Protein AF-A0A7Y2ZHZ2-F1 (afdb_monomer_lite)

Foldseek 3Di:
DQVVLVVLVVCVVLQLLLADPPDPPSSVLSNVLSVLLVVLVVLCVDLVSQLVSLVSQLVSLVVCVVSLVSCLPDCVSPVPDPSVRSVVVNVVSVVSNVVSVVSNDPCPDDD

Radius of gyration: 15.24 Å; chains: 1; bounding box: 31×40×42 Å

Secondary structure (DSSP, 8-state):
-HHHHHHHHH-HHHHHHTS-TTSS-HHHHHHHHHHHHHHHHHHHHSTTTHHHHHHHHHHHHHHHHHHHHHHHH-GGG-TTS-HHHHHTHHHHHHHHHHHHHHHHS------

Structure (mmCIF, N/CA/C/O backbone):
data_AF-A0A7Y2ZHZ2-F1
#
_entry.id   AF-A0A7Y2ZHZ2-F1
#
loop_
_atom_site.group_PDB
_atom_site.id
_atom_site.type_symbol
_atom_site.label_atom_id
_atom_site.label_alt_id
_atom_site.label_comp_id
_atom_site.label_asym_id
_atom_site.label_entity_id
_atom_site.label_seq_id
_atom_site.pdbx_PDB_ins_code
_atom_site.Cartn_x
_atom_site.Cartn_y
_atom_site.Cartn_z
_atom_site.occupancy
_atom_site.B_iso_or_equiv
_atom_site.auth_seq_id
_atom_site.auth_comp_id
_atom_site.auth_asym_id
_atom_site.auth_atom_id
_atom_site.pdbx_PDB_model_num
ATOM 1 N N . MET A 1 1 ? -7.567 1.722 -1.405 1.00 57.91 1 MET A N 1
ATOM 2 C CA . MET A 1 1 ? -7.753 0.453 -0.680 1.00 57.91 1 MET A CA 1
ATOM 3 C C . MET A 1 1 ? -8.633 -0.455 -1.524 1.00 57.91 1 MET A C 1
ATOM 5 O O . MET A 1 1 ? -8.072 -1.114 -2.371 1.00 57.91 1 MET A O 1
ATOM 9 N N . VAL A 1 2 ? -9.971 -0.386 -1.487 1.00 53.75 2 VAL A N 1
ATOM 10 C CA . VAL A 1 2 ? -10.820 -1.333 -2.257 1.00 53.75 2 VAL A CA 1
ATOM 11 C C . VAL A 1 2 ? -10.535 -1.353 -3.770 1.00 53.75 2 VAL A C 1
ATOM 13 O O . VAL A 1 2 ? -10.323 -2.421 -4.325 1.00 53.75 2 VAL A O 1
ATOM 16 N N . ALA A 1 3 ? -10.448 -0.198 -4.438 1.00 50.03 3 ALA A N 1
ATOM 17 C CA . ALA A 1 3 ? -10.169 -0.152 -5.881 1.00 50.03 3 ALA A CA 1
ATOM 18 C C . ALA A 1 3 ? -8.758 -0.656 -6.265 1.00 50.03 3 ALA A C 1
ATOM 20 O O . ALA A 1 3 ? -8.579 -1.216 -7.341 1.00 50.03 3 ALA A O 1
ATOM 21 N N . ALA A 1 4 ? -7.769 -0.486 -5.380 1.00 55.75 4 ALA A N 1
ATOM 22 C CA . ALA A 1 4 ? -6.404 -0.975 -5.593 1.00 55.75 4 ALA A CA 1
ATOM 23 C C . ALA A 1 4 ? -6.293 -2.487 -5.309 1.00 55.75 4 ALA A C 1
ATOM 25 O O . ALA A 1 4 ? -5.621 -3.202 -6.054 1.00 55.75 4 ALA A O 1
ATOM 26 N N . GLY A 1 5 ? -7.046 -2.988 -4.325 1.00 54.72 5 GLY A N 1
ATOM 27 C CA . GLY A 1 5 ? -7.181 -4.413 -4.045 1.00 54.72 5 GLY A CA 1
ATOM 28 C C . GLY A 1 5 ? -7.882 -5.146 -5.184 1.00 54.72 5 GLY A C 1
ATOM 29 O O . GLY A 1 5 ? -7.399 -6.176 -5.628 1.00 54.72 5 GLY A O 1
ATOM 30 N N . VAL A 1 6 ? -8.956 -4.578 -5.743 1.00 52.09 6 VAL A N 1
ATOM 31 C CA . VAL A 1 6 ? -9.635 -5.142 -6.925 1.00 52.09 6 VAL A CA 1
ATOM 32 C C . VAL A 1 6 ? -8.701 -5.179 -8.140 1.00 52.09 6 VAL A C 1
ATOM 34 O O . VAL A 1 6 ? -8.702 -6.165 -8.870 1.00 52.09 6 VAL A O 1
ATOM 37 N N . ALA A 1 7 ? -7.844 -4.171 -8.329 1.00 57.06 7 ALA A N 1
ATOM 38 C CA . ALA A 1 7 ? -6.872 -4.170 -9.423 1.00 57.06 7 ALA A CA 1
ATOM 39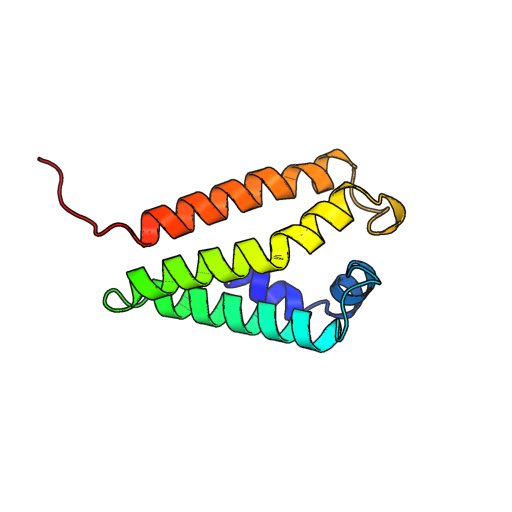 C C . ALA A 1 7 ? -5.872 -5.346 -9.355 1.00 57.06 7 ALA A C 1
ATOM 41 O O . ALA A 1 7 ? -5.496 -5.862 -10.406 1.00 57.06 7 ALA A O 1
ATOM 42 N N . HIS A 1 8 ? -5.509 -5.828 -8.155 1.00 58.31 8 HIS A N 1
ATOM 43 C CA . HIS A 1 8 ? -4.649 -7.013 -7.988 1.00 58.31 8 HIS A CA 1
ATOM 44 C C . HIS A 1 8 ? -5.305 -8.301 -8.507 1.00 58.31 8 HIS A C 1
ATOM 46 O O . HIS A 1 8 ? -4.613 -9.177 -9.016 1.00 58.31 8 HIS A O 1
ATOM 52 N N . PHE A 1 9 ? -6.635 -8.403 -8.424 1.00 55.88 9 PHE A N 1
ATOM 53 C CA . PHE A 1 9 ? -7.387 -9.555 -8.933 1.00 55.88 9 PHE A CA 1
ATOM 54 C C . PHE A 1 9 ? -7.686 -9.468 -10.432 1.00 55.88 9 PHE A C 1
ATOM 56 O O . PHE A 1 9 ? -7.889 -10.493 -11.073 1.00 55.88 9 PHE A O 1
ATOM 63 N N . VAL A 1 10 ? -7.723 -8.258 -10.996 1.00 54.75 10 VAL A N 1
ATOM 64 C CA . VAL A 1 10 ? -8.033 -8.044 -12.418 1.00 54.75 10 VAL A CA 1
ATOM 65 C C . VAL A 1 10 ? -6.817 -8.285 -13.313 1.00 54.75 10 VAL A C 1
ATOM 67 O O . VAL A 1 10 ? -6.991 -8.669 -14.466 1.00 54.75 10 VAL A O 1
ATOM 70 N N . ASN A 1 11 ? -5.593 -8.077 -12.816 1.00 58.53 11 ASN A N 1
ATOM 71 C CA . ASN A 1 11 ? -4.390 -8.262 -13.632 1.00 58.53 11 ASN A CA 1
ATOM 72 C C . ASN A 1 11 ? -3.216 -8.909 -12.863 1.00 58.53 11 ASN A C 1
ATOM 74 O O . ASN A 1 11 ? -2.166 -8.287 -12.708 1.00 58.53 11 ASN A O 1
ATOM 78 N N . PRO A 1 12 ? -3.370 -10.143 -12.353 1.00 62.19 12 PRO A N 1
ATOM 79 C CA . PRO A 1 12 ? -2.341 -10.811 -11.553 1.00 62.19 12 PRO A CA 1
ATOM 80 C C . PRO A 1 12 ? -1.019 -11.012 -12.312 1.00 62.19 12 PRO A C 1
ATOM 82 O O . PRO A 1 12 ? 0.043 -10.816 -11.726 1.00 62.19 12 PRO A O 1
ATOM 85 N N . ASP A 1 13 ? -1.064 -11.294 -13.621 1.00 61.38 13 ASP A N 1
ATOM 86 C CA . ASP A 1 13 ? 0.127 -11.432 -14.479 1.00 61.38 13 ASP A CA 1
ATOM 87 C C . ASP A 1 13 ? 0.963 -10.152 -14.537 1.00 61.38 13 ASP A C 1
ATOM 89 O O . ASP A 1 13 ? 2.196 -10.189 -14.560 1.00 61.38 13 ASP A O 1
ATOM 93 N N . PHE A 1 14 ? 0.292 -8.999 -14.530 1.00 64.75 14 PHE A N 1
ATOM 94 C CA . PHE A 1 14 ? 0.955 -7.711 -14.454 1.00 64.75 14 PHE A CA 1
ATOM 95 C C . PHE A 1 14 ? 1.696 -7.554 -13.113 1.00 64.75 14 PHE A C 1
ATOM 97 O O . PHE A 1 14 ? 2.868 -7.177 -13.094 1.00 64.75 14 PHE A O 1
ATOM 104 N N . TYR A 1 15 ? 1.049 -7.909 -11.997 1.00 62.12 15 TYR A N 1
ATOM 105 C CA . TYR A 1 15 ? 1.652 -7.822 -10.664 1.00 62.12 15 TYR A CA 1
ATOM 106 C C . TYR A 1 15 ? 2.786 -8.839 -10.438 1.00 62.12 15 TYR A C 1
ATOM 108 O O . TYR A 1 15 ? 3.744 -8.547 -9.721 1.00 62.12 15 TYR A O 1
ATOM 116 N N . LEU A 1 16 ? 2.720 -10.008 -11.079 1.00 65.56 16 LEU A N 1
ATOM 117 C CA . LEU A 1 16 ? 3.780 -11.019 -11.051 1.00 65.56 16 LEU A CA 1
ATOM 118 C C . LEU A 1 16 ? 5.061 -10.542 -11.737 1.00 65.56 16 LEU A C 1
ATOM 120 O O . LEU A 1 16 ? 6.154 -10.790 -11.237 1.00 65.56 16 LEU A O 1
ATOM 124 N N . ARG A 1 17 ? 4.939 -9.820 -12.856 1.00 64.25 17 ARG A N 1
ATOM 125 C CA . ARG A 1 17 ? 6.097 -9.304 -13.607 1.00 64.25 17 ARG A CA 1
ATOM 126 C C . ARG A 1 17 ? 6.841 -8.182 -12.891 1.00 64.25 17 ARG A C 1
ATOM 128 O O . ARG A 1 17 ? 8.022 -7.983 -13.149 1.00 64.25 17 ARG A O 1
ATOM 135 N N . ILE A 1 18 ? 6.160 -7.453 -12.010 1.00 65.06 18 ILE A N 1
ATOM 136 C CA . ILE A 1 18 ? 6.745 -6.329 -11.266 1.00 65.06 18 ILE A CA 1
ATOM 137 C C . ILE A 1 18 ? 7.319 -6.699 -9.904 1.00 65.06 18 ILE A C 1
ATOM 139 O O . ILE A 1 18 ? 7.923 -5.868 -9.221 1.00 65.06 18 ILE A O 1
ATOM 143 N N . MET A 1 19 ? 7.090 -7.937 -9.489 1.00 64.44 19 MET A N 1
ATOM 144 C CA . MET A 1 19 ? 7.460 -8.426 -8.181 1.00 64.44 19 MET A CA 1
ATOM 145 C C . MET A 1 19 ? 8.984 -8.641 -8.099 1.00 64.44 19 MET A C 1
ATOM 147 O O . MET A 1 19 ? 9.578 -9.194 -9.027 1.00 64.44 19 MET A O 1
ATOM 151 N N . PRO A 1 20 ? 9.654 -8.217 -7.010 1.00 63.38 20 PRO A N 1
ATOM 152 C CA . PRO A 1 20 ? 11.100 -8.340 -6.924 1.00 63.38 20 PRO A CA 1
ATOM 153 C C . PRO A 1 20 ? 11.552 -9.807 -6.909 1.00 63.38 20 PRO A C 1
ATOM 155 O O . PRO A 1 20 ? 10.964 -10.618 -6.187 1.00 63.38 20 PRO A O 1
ATOM 158 N N . PRO A 1 21 ? 12.635 -10.163 -7.619 1.00 67.69 21 PRO A N 1
ATOM 159 C CA . PRO A 1 21 ? 13.087 -11.552 -7.734 1.00 67.69 21 PRO A CA 1
ATOM 160 C C . PRO A 1 21 ? 13.568 -12.152 -6.404 1.00 67.69 21 PRO A C 1
ATOM 162 O O . PRO A 1 21 ? 13.614 -13.368 -6.259 1.00 67.69 21 PRO A O 1
ATOM 165 N N . TRP A 1 22 ? 13.898 -11.319 -5.412 1.00 67.94 22 TRP A N 1
ATOM 166 C CA . TRP A 1 22 ? 14.290 -11.757 -4.067 1.00 67.94 22 TRP A CA 1
ATOM 167 C C . TRP A 1 22 ? 13.115 -12.116 -3.149 1.00 67.94 22 TRP A C 1
ATOM 169 O O . TRP A 1 22 ? 13.343 -12.563 -2.026 1.00 67.94 22 TRP A O 1
ATOM 179 N N . LEU A 1 23 ? 11.871 -11.878 -3.571 1.00 65.44 23 LEU A N 1
ATOM 180 C CA . LEU A 1 23 ? 10.693 -12.162 -2.760 1.00 65.44 23 LEU A CA 1
ATOM 181 C C . LEU A 1 23 ? 10.131 -13.545 -3.130 1.00 65.44 23 LEU A C 1
ATOM 183 O O . LEU A 1 23 ? 9.755 -13.748 -4.277 1.00 65.44 23 LEU A O 1
ATOM 187 N N . PRO A 1 24 ? 10.066 -14.524 -2.216 1.00 62.94 2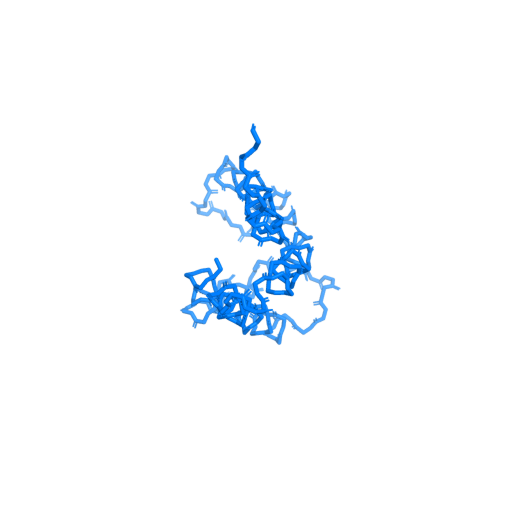4 PRO A N 1
ATOM 188 C CA . PRO A 1 24 ? 9.427 -15.802 -2.514 1.00 62.94 24 PRO A CA 1
ATOM 189 C C . PRO A 1 24 ? 7.896 -15.657 -2.546 1.00 62.94 24 PRO A C 1
ATOM 191 O O . PRO A 1 24 ? 7.331 -14.814 -1.853 1.00 62.94 24 PRO A O 1
ATOM 194 N N . TRP A 1 25 ? 7.223 -16.519 -3.315 1.00 65.56 25 TRP A N 1
ATOM 195 C CA . TRP A 1 25 ? 5.753 -16.625 -3.373 1.00 65.56 25 TRP A CA 1
ATOM 196 C C . TRP A 1 25 ? 5.019 -15.371 -3.873 1.00 65.56 25 TRP A C 1
ATOM 198 O O . TRP A 1 25 ? 4.043 -14.918 -3.272 1.00 65.56 25 TRP A O 1
ATOM 208 N N . HIS A 1 26 ? 5.457 -14.843 -5.018 1.00 69.19 26 HIS A N 1
ATOM 209 C CA . HIS A 1 26 ? 4.883 -13.659 -5.667 1.00 69.19 26 HIS A CA 1
ATOM 210 C C . HIS A 1 26 ? 3.353 -13.703 -5.798 1.00 69.19 26 HIS A C 1
ATOM 212 O O . HIS A 1 26 ? 2.686 -12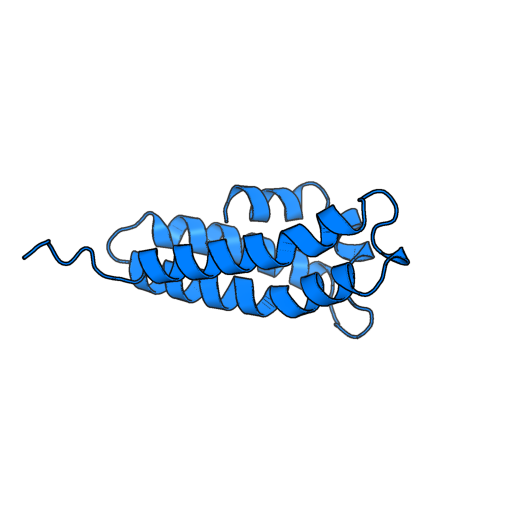.761 -5.380 1.00 69.19 26 HIS A O 1
ATOM 218 N N . GLU A 1 27 ? 2.784 -14.807 -6.293 1.00 66.44 27 GLU A N 1
ATOM 219 C CA . GLU A 1 27 ? 1.327 -14.968 -6.451 1.00 66.44 27 GLU A CA 1
ATOM 220 C C . GLU A 1 27 ? 0.581 -14.880 -5.120 1.00 66.44 27 GLU A C 1
ATOM 222 O O . GLU A 1 27 ? -0.402 -14.148 -4.993 1.00 66.44 27 GLU A O 1
ATOM 227 N N . ALA A 1 28 ? 1.076 -15.592 -4.104 1.00 68.31 28 ALA A N 1
ATOM 228 C CA . ALA A 1 28 ? 0.462 -15.610 -2.784 1.00 68.31 28 ALA A CA 1
ATOM 229 C C . ALA A 1 28 ? 0.508 -14.225 -2.133 1.00 68.31 28 ALA A C 1
ATOM 231 O O . ALA A 1 28 ? -0.449 -13.835 -1.472 1.00 68.31 28 ALA A O 1
ATOM 232 N N . LEU A 1 29 ? 1.583 -13.461 -2.345 1.00 68.88 29 LEU A N 1
ATOM 233 C CA . LEU A 1 29 ? 1.733 -12.111 -1.802 1.00 68.88 29 LEU A CA 1
ATOM 234 C C . LEU A 1 29 ? 0.819 -11.090 -2.487 1.00 68.88 29 LEU A C 1
ATOM 236 O O . LEU A 1 29 ? 0.283 -10.223 -1.802 1.00 68.88 29 LEU A O 1
ATOM 240 N N . ILE A 1 30 ? 0.597 -11.215 -3.797 1.00 69.81 30 ILE A N 1
ATOM 241 C CA . ILE A 1 30 ? -0.346 -10.383 -4.567 1.00 69.81 30 ILE A CA 1
ATOM 242 C C . ILE A 1 30 ? -1.788 -10.666 -4.127 1.00 69.81 30 ILE A C 1
ATOM 244 O O . ILE A 1 30 ? -2.567 -9.745 -3.879 1.00 69.81 30 ILE A O 1
ATOM 248 N N . LEU A 1 31 ? -2.140 -11.946 -3.980 1.00 68.06 31 LEU A N 1
ATOM 249 C CA . LEU A 1 31 ? -3.443 -12.364 -3.462 1.00 68.06 31 LEU A CA 1
ATOM 250 C C . LEU A 1 31 ? -3.645 -11.897 -2.018 1.00 68.06 31 LEU A C 1
ATOM 252 O O . LEU A 1 31 ? -4.687 -11.333 -1.684 1.00 68.06 31 LEU A O 1
ATOM 256 N N . LEU A 1 32 ? -2.634 -12.082 -1.168 1.00 72.62 32 LEU A N 1
ATOM 257 C CA . LEU A 1 32 ? -2.686 -11.688 0.233 1.00 72.62 32 LEU A CA 1
ATOM 258 C C . LEU A 1 32 ? -2.793 -10.167 0.381 1.00 72.62 32 LEU A C 1
ATOM 260 O O . LEU A 1 32 ? -3.606 -9.713 1.184 1.00 72.62 32 LEU A O 1
ATOM 264 N N . SER A 1 33 ? -2.043 -9.374 -0.394 1.00 69.00 33 SER A N 1
ATOM 265 C CA . SER A 1 33 ? -2.148 -7.910 -0.358 1.00 69.00 33 SER A CA 1
ATOM 266 C C . SER A 1 33 ? -3.532 -7.447 -0.814 1.00 69.00 33 SER A C 1
ATOM 268 O O . SER A 1 33 ? -4.142 -6.622 -0.132 1.00 69.00 33 SER A O 1
ATOM 270 N N . GLY A 1 34 ? -4.082 -8.038 -1.881 1.00 69.88 34 GLY A N 1
ATOM 271 C CA . GLY A 1 34 ? -5.431 -7.751 -2.368 1.00 69.88 34 GLY A CA 1
ATOM 272 C C . GLY A 1 34 ? -6.511 -8.032 -1.318 1.00 69.88 34 GLY A C 1
ATOM 273 O O . GLY A 1 34 ? -7.352 -7.171 -1.046 1.00 69.88 34 GLY A O 1
ATOM 274 N N . VAL A 1 35 ? -6.457 -9.200 -0.665 1.00 75.62 35 VAL A N 1
ATOM 275 C CA . VAL A 1 35 ? -7.373 -9.553 0.437 1.00 75.62 35 VAL A CA 1
ATOM 276 C C . VAL A 1 35 ? -7.203 -8.597 1.618 1.00 75.62 35 VAL A C 1
ATOM 278 O O . VAL A 1 35 ? -8.198 -8.108 2.160 1.00 75.62 35 VAL A O 1
ATOM 281 N N . CYS A 1 36 ? -5.962 -8.283 1.998 1.00 75.00 36 CYS A N 1
ATOM 282 C CA . CYS A 1 36 ? -5.686 -7.358 3.092 1.00 75.00 36 CYS A CA 1
ATOM 283 C C . CYS A 1 36 ? -6.200 -5.941 2.793 1.00 75.00 36 CYS A C 1
ATOM 285 O O . CYS A 1 36 ? -6.761 -5.301 3.678 1.00 75.00 36 CYS A O 1
ATOM 287 N N . GLU A 1 37 ? -6.081 -5.440 1.563 1.00 73.69 37 GLU A N 1
ATOM 288 C CA . GLU A 1 37 ? -6.596 -4.114 1.198 1.00 73.69 37 GLU A CA 1
ATOM 289 C C . GLU A 1 37 ? -8.127 -4.040 1.230 1.00 73.69 37 GLU A C 1
ATOM 291 O O . GLU A 1 37 ? -8.692 -3.030 1.673 1.00 73.69 37 GLU A O 1
ATOM 296 N N . VAL A 1 38 ? -8.810 -5.102 0.793 1.00 73.69 38 VAL A N 1
ATOM 297 C CA . VAL A 1 38 ? -10.273 -5.204 0.893 1.00 73.69 38 VAL A CA 1
ATOM 298 C C . VAL A 1 38 ? -10.692 -5.267 2.361 1.00 73.69 38 VAL A C 1
ATOM 300 O O . VAL A 1 38 ? -11.547 -4.486 2.785 1.00 73.69 38 VAL A O 1
ATOM 303 N N . ALA A 1 39 ? -10.041 -6.114 3.162 1.00 75.56 39 ALA A N 1
ATOM 304 C CA . ALA A 1 39 ? -10.298 -6.224 4.595 1.00 75.56 39 ALA A CA 1
ATOM 305 C C . ALA A 1 39 ? -10.040 -4.896 5.328 1.00 75.56 39 ALA A C 1
ATOM 307 O O . ALA A 1 39 ? -10.865 -4.471 6.136 1.00 75.56 39 ALA A O 1
ATOM 308 N N . ALA A 1 40 ? -8.958 -4.183 4.998 1.00 75.88 40 ALA A N 1
ATOM 309 C CA . ALA A 1 40 ? -8.670 -2.853 5.528 1.00 75.88 40 ALA A CA 1
ATOM 310 C C . ALA A 1 40 ? -9.782 -1.852 5.177 1.00 75.88 40 ALA A C 1
AT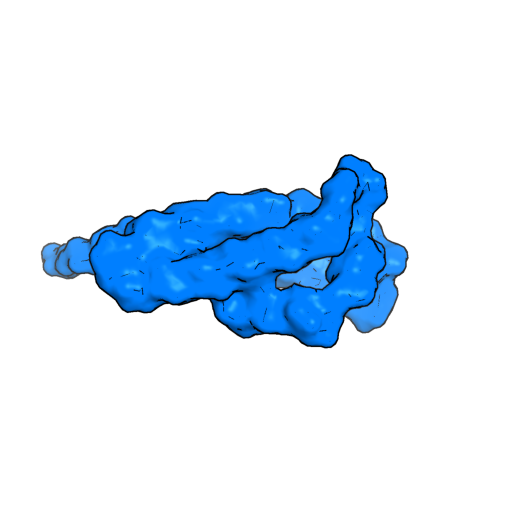OM 312 O O . ALA A 1 40 ? -10.249 -1.114 6.046 1.00 75.88 40 ALA A O 1
ATOM 313 N N . GLY A 1 41 ? -10.257 -1.861 3.925 1.00 72.81 41 GLY A N 1
ATOM 314 C CA . GLY A 1 41 ? -11.381 -1.036 3.481 1.00 72.81 41 GLY A CA 1
ATOM 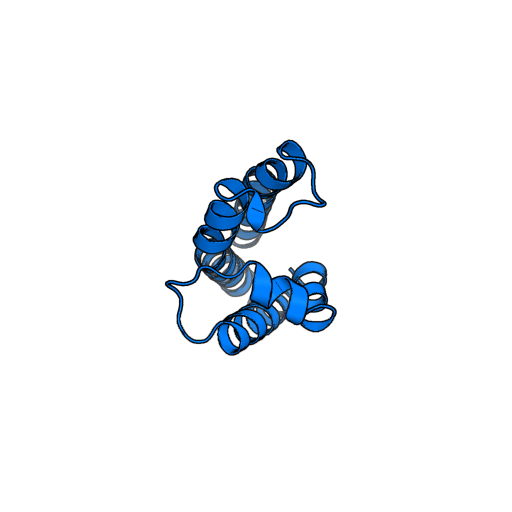315 C C . GLY A 1 41 ? -12.661 -1.303 4.278 1.00 72.81 41 GLY A C 1
ATOM 316 O O . GLY A 1 41 ? -13.285 -0.362 4.769 1.00 72.81 41 GLY A O 1
ATOM 317 N N . VAL A 1 42 ? -13.011 -2.576 4.476 1.00 77.25 42 VAL A N 1
ATOM 318 C CA . VAL A 1 42 ? -14.188 -2.989 5.260 1.00 77.25 42 VAL A CA 1
ATOM 319 C C . VAL A 1 42 ? -14.045 -2.599 6.736 1.00 77.25 42 VAL A C 1
ATOM 321 O O . VAL A 1 42 ? -14.974 -2.046 7.327 1.00 77.25 42 VAL A O 1
ATOM 324 N N . LEU A 1 43 ? -12.868 -2.808 7.334 1.00 76.69 43 LEU A N 1
ATOM 325 C CA . LEU A 1 43 ? -12.601 -2.459 8.733 1.00 76.69 43 LEU A CA 1
ATOM 326 C C . LEU A 1 43 ? -12.666 -0.948 8.989 1.00 76.69 43 LEU A C 1
ATOM 328 O O . LEU A 1 43 ? -13.070 -0.535 10.078 1.00 76.69 43 LEU A O 1
ATOM 332 N N . VAL A 1 44 ? -12.289 -0.125 8.006 1.00 75.44 44 VAL A N 1
ATOM 333 C CA . VAL A 1 44 ? -12.377 1.342 8.081 1.00 75.44 44 VAL A CA 1
ATOM 334 C C . VAL A 1 44 ? -13.828 1.842 8.041 1.00 75.44 44 VAL A C 1
ATOM 336 O O . VAL A 1 44 ? -14.153 2.828 8.718 1.00 75.44 44 VAL A O 1
ATOM 339 N N . LEU A 1 45 ? -14.713 1.164 7.298 1.00 78.56 45 LEU A N 1
ATOM 340 C CA . LEU A 1 45 ? -16.132 1.533 7.206 1.00 78.56 45 LEU A CA 1
ATOM 341 C C . LEU A 1 45 ? -16.833 1.423 8.564 1.00 78.56 45 LEU A C 1
ATOM 343 O O . LEU A 1 45 ? -17.568 2.334 8.958 1.00 78.56 45 LEU A O 1
ATOM 347 N N . THR A 1 46 ? -16.538 0.373 9.327 1.00 78.62 46 THR A N 1
ATOM 348 C CA . THR A 1 46 ? -17.132 0.159 10.649 1.00 78.62 46 THR A CA 1
ATOM 349 C C . THR A 1 46 ? -16.507 1.095 11.699 1.00 78.62 46 THR A C 1
ATOM 351 O O . THR A 1 46 ? -15.316 0.985 11.997 1.00 78.62 46 THR A O 1
ATOM 354 N N . PRO A 1 47 ? -17.279 1.998 12.346 1.00 77.00 47 PRO A N 1
ATOM 355 C CA . PRO A 1 47 ? -16.744 2.989 13.292 1.00 77.00 47 PRO A CA 1
ATOM 356 C C . PRO A 1 47 ? -15.969 2.378 14.465 1.00 77.00 47 PRO A C 1
ATOM 358 O O . PRO A 1 47 ? -14.986 2.952 14.926 1.00 77.00 47 PRO A O 1
ATOM 361 N N . ARG A 1 48 ? -16.397 1.195 14.923 1.00 79.94 48 ARG A N 1
ATOM 362 C CA . ARG A 1 48 ? -15.800 0.471 16.052 1.00 79.94 48 ARG A CA 1
ATOM 363 C C . ARG A 1 48 ? -14.429 -0.127 15.719 1.00 79.94 48 ARG A C 1
ATOM 365 O O . ARG A 1 48 ? -13.570 -0.190 16.590 1.00 79.94 48 ARG A O 1
ATOM 372 N N . THR A 1 49 ? -14.210 -0.527 14.467 1.00 81.38 49 THR A N 1
ATOM 373 C CA . THR A 1 49 ? -12.948 -1.120 13.989 1.00 81.38 49 THR A CA 1
ATOM 374 C C . THR A 1 49 ? -12.100 -0.141 13.191 1.00 81.38 49 THR A C 1
ATOM 376 O O . THR A 1 49 ? -10.984 -0.481 12.821 1.00 81.38 49 THR A O 1
ATOM 379 N N . ARG A 1 50 ? -12.576 1.087 12.965 1.00 80.25 50 ARG A N 1
ATOM 380 C CA . ARG A 1 50 ? -11.919 2.095 12.127 1.00 80.25 50 ARG A CA 1
ATOM 381 C C . ARG A 1 50 ? -10.459 2.347 12.495 1.00 80.25 50 ARG A C 1
ATOM 383 O O . ARG A 1 50 ? -9.613 2.461 11.614 1.00 80.25 50 ARG A O 1
ATOM 390 N N . ARG A 1 51 ? -10.159 2.376 13.796 1.00 79.62 51 ARG A N 1
ATOM 391 C CA . ARG A 1 51 ? -8.790 2.511 14.313 1.00 79.62 51 ARG A CA 1
ATOM 392 C C . ARG A 1 51 ? -7.901 1.336 13.920 1.00 79.62 51 ARG A C 1
ATOM 394 O O . ARG A 1 51 ? -6.810 1.545 13.403 1.00 79.62 51 ARG A O 1
ATOM 401 N N . ALA A 1 52 ? -8.385 0.115 14.130 1.00 80.25 52 ALA A N 1
ATOM 402 C CA . ALA A 1 52 ? -7.670 -1.097 13.749 1.00 80.25 52 ALA A CA 1
ATOM 403 C C . ALA A 1 52 ? -7.534 -1.209 12.222 1.00 80.25 52 ALA A C 1
ATOM 405 O O . ALA A 1 52 ? -6.457 -1.519 11.732 1.00 80.25 52 ALA A O 1
ATOM 406 N N . GLY A 1 53 ? -8.584 -0.868 11.469 1.00 81.50 53 GLY A N 1
ATOM 407 C CA . GLY A 1 53 ? -8.581 -0.852 10.006 1.00 81.50 53 GLY A CA 1
ATOM 408 C C . GLY A 1 53 ? -7.583 0.143 9.417 1.00 81.50 53 GLY A C 1
ATOM 409 O O . GLY A 1 53 ? -6.885 -0.196 8.468 1.00 81.50 53 GLY A O 1
ATOM 410 N N . GLY A 1 54 ? -7.456 1.340 10.000 1.00 81.12 54 GLY A N 1
ATOM 411 C CA . GLY A 1 54 ? -6.446 2.314 9.580 1.00 81.12 54 GLY A CA 1
ATOM 412 C C . GLY A 1 54 ? -5.015 1.861 9.892 1.00 81.12 54 GLY A C 1
ATOM 413 O O . GLY A 1 54 ? -4.147 1.986 9.035 1.00 81.12 54 GLY A O 1
ATOM 414 N N . LEU A 1 55 ? -4.764 1.265 11.066 1.00 82.38 55 LEU A N 1
ATOM 415 C CA . LEU A 1 55 ? -3.452 0.683 11.393 1.00 82.38 55 LEU A CA 1
ATOM 416 C C . LEU A 1 55 ? -3.109 -0.494 10.472 1.00 82.38 55 LEU A C 1
ATOM 418 O O . LEU A 1 55 ? -1.982 -0.598 9.996 1.00 82.38 55 LEU A O 1
ATOM 422 N N . PHE A 1 56 ? -4.091 -1.345 10.178 1.00 82.50 56 PHE A N 1
ATOM 423 C CA . PHE A 1 56 ? -3.935 -2.462 9.255 1.00 82.50 56 PHE A CA 1
ATOM 424 C C . PHE A 1 56 ? -3.644 -1.976 7.830 1.00 82.50 56 PHE A C 1
ATOM 426 O O . PHE A 1 56 ? -2.715 -2.467 7.198 1.00 82.50 56 PHE A O 1
ATOM 433 N N . ALA A 1 57 ? -4.345 -0.941 7.356 1.00 80.00 57 ALA A N 1
ATOM 434 C CA . ALA A 1 57 ? -4.052 -0.305 6.072 1.00 80.00 57 ALA A CA 1
ATOM 435 C C . ALA A 1 57 ? -2.612 0.230 6.005 1.00 80.00 57 ALA A C 1
ATOM 437 O O . ALA A 1 57 ? -1.945 0.054 4.990 1.00 80.00 57 ALA A O 1
ATOM 438 N N . ILE A 1 58 ? -2.111 0.848 7.083 1.00 82.62 58 ILE A N 1
ATOM 439 C CA . ILE A 1 58 ? -0.714 1.307 7.159 1.00 82.62 58 ILE A CA 1
ATOM 440 C C . ILE A 1 58 ? 0.247 0.122 7.074 1.00 82.62 58 ILE A C 1
ATOM 442 O O . ILE A 1 58 ? 1.200 0.184 6.305 1.00 82.62 58 ILE A O 1
ATOM 446 N N . ALA A 1 59 ? -0.002 -0.959 7.817 1.00 82.88 59 ALA A N 1
ATOM 447 C CA . ALA A 1 59 ? 0.847 -2.148 7.781 1.00 82.88 59 ALA A CA 1
ATOM 448 C C . ALA A 1 59 ? 0.925 -2.755 6.369 1.00 82.88 59 ALA A C 1
ATOM 450 O O . ALA A 1 59 ? 2.016 -3.059 5.891 1.00 82.88 59 ALA A O 1
ATOM 451 N N . VAL A 1 60 ? -0.210 -2.850 5.670 1.00 79.69 60 VAL A N 1
ATOM 452 C CA . VAL A 1 60 ? -0.269 -3.322 4.276 1.00 79.69 60 VAL A CA 1
ATOM 453 C C . VAL A 1 60 ? 0.501 -2.384 3.349 1.00 79.69 60 VAL A C 1
ATOM 455 O O . VAL A 1 60 ? 1.339 -2.841 2.575 1.00 79.69 60 VAL A O 1
ATOM 458 N N . LEU A 1 61 ? 0.280 -1.069 3.467 1.00 79.50 61 LEU A N 1
ATOM 459 C CA . LEU A 1 61 ? 0.982 -0.056 2.676 1.00 79.50 61 LEU A CA 1
ATOM 460 C C . LEU A 1 61 ? 2.497 -0.102 2.894 1.00 79.50 61 LEU A C 1
ATOM 462 O O . LEU A 1 61 ? 3.244 0.061 1.935 1.00 79.50 61 LEU A O 1
ATOM 466 N N . LEU A 1 62 ? 2.960 -0.334 4.122 1.00 80.62 62 LEU A N 1
ATOM 467 C CA . LEU A 1 62 ? 4.382 -0.507 4.417 1.00 80.62 62 LEU A CA 1
ATOM 468 C C . LEU A 1 62 ? 4.925 -1.816 3.832 1.00 80.62 62 LEU A C 1
ATOM 470 O O . LEU A 1 62 ? 6.027 -1.817 3.295 1.00 80.62 62 LEU A O 1
ATOM 474 N N . GLY A 1 63 ? 4.146 -2.900 3.870 1.00 78.50 63 GLY A N 1
ATOM 475 C CA . GLY A 1 63 ? 4.528 -4.189 3.288 1.00 78.50 63 GLY A CA 1
ATOM 476 C C . GLY A 1 63 ? 4.719 -4.143 1.769 1.00 78.50 63 GLY A C 1
ATOM 477 O O . GLY A 1 63 ? 5.646 -4.758 1.252 1.00 78.50 63 GLY A O 1
ATOM 478 N N . VAL A 1 64 ? 3.898 -3.372 1.049 1.00 74.19 64 VAL A N 1
ATOM 479 C CA . VAL A 1 64 ? 4.017 -3.217 -0.417 1.00 74.19 64 VAL A CA 1
ATOM 480 C C . VAL A 1 64 ? 4.996 -2.114 -0.841 1.00 74.19 64 VAL A C 1
ATOM 482 O O . VAL A 1 64 ? 5.354 -2.022 -2.015 1.00 74.19 64 VAL A O 1
ATOM 485 N N . PHE A 1 65 ? 5.463 -1.271 0.089 1.00 79.62 65 PHE A N 1
ATOM 486 C CA . PHE A 1 65 ? 6.398 -0.177 -0.203 1.00 79.62 65 PHE A CA 1
ATOM 487 C C . PHE A 1 65 ? 7.712 -0.637 -0.861 1.00 79.62 65 PHE A C 1
ATOM 489 O O . PHE A 1 65 ? 8.074 -0.041 -1.876 1.00 79.62 65 PHE A O 1
ATOM 496 N N . PRO A 1 66 ? 8.392 -1.709 -0.404 1.00 74.25 66 PRO A N 1
ATOM 497 C CA . PRO A 1 66 ? 9.599 -2.208 -1.066 1.00 74.25 66 PRO A CA 1
ATOM 498 C C . PRO A 1 66 ? 9.372 -2.596 -2.532 1.00 74.25 66 PRO A C 1
ATOM 500 O O . PRO A 1 66 ? 10.212 -2.300 -3.378 1.00 74.25 66 PRO A O 1
ATOM 503 N N . ALA A 1 67 ? 8.221 -3.198 -2.854 1.00 73.75 67 ALA A N 1
ATOM 504 C CA . ALA A 1 67 ? 7.871 -3.550 -4.231 1.00 73.75 67 ALA A CA 1
ATOM 505 C C . ALA A 1 67 ? 7.647 -2.299 -5.103 1.00 73.75 67 ALA A C 1
ATOM 507 O O . ALA A 1 67 ? 8.103 -2.243 -6.244 1.00 73.75 67 ALA A O 1
ATOM 508 N N . ASN A 1 68 ? 7.017 -1.253 -4.557 1.00 75.56 68 ASN A N 1
ATOM 509 C CA . ASN A 1 68 ? 6.837 0.017 -5.269 1.00 75.56 68 ASN A CA 1
ATOM 510 C C . ASN A 1 68 ? 8.153 0.778 -5.481 1.00 75.56 68 ASN A C 1
ATOM 512 O O . ASN A 1 68 ? 8.338 1.393 -6.530 1.00 75.56 68 ASN A O 1
ATOM 516 N N . VAL A 1 69 ? 9.077 0.719 -4.517 1.00 79.81 69 VAL A N 1
ATOM 517 C CA . VAL A 1 69 ? 10.428 1.281 -4.666 1.00 79.81 69 VAL A CA 1
ATOM 518 C C . VAL A 1 69 ? 11.210 0.524 -5.739 1.00 79.81 69 VAL A C 1
ATOM 520 O O . VAL A 1 69 ? 11.831 1.157 -6.588 1.00 79.81 69 VAL A O 1
ATOM 523 N N . TRP A 1 70 ? 11.123 -0.809 -5.765 1.00 76.12 70 TRP A N 1
ATOM 524 C CA . TRP A 1 70 ? 11.753 -1.632 -6.801 1.00 76.12 70 TRP A CA 1
ATOM 525 C C . TRP A 1 70 ? 11.282 -1.250 -8.210 1.00 76.12 70 TRP A C 1
ATOM 527 O O . TRP A 1 70 ? 12.109 -0.965 -9.072 1.00 76.12 70 TRP A O 1
ATOM 537 N N . MET A 1 71 ? 9.969 -1.101 -8.411 1.00 71.38 71 MET A N 1
ATOM 538 C CA . MET A 1 71 ? 9.403 -0.606 -9.676 1.00 71.38 71 MET A CA 1
ATOM 539 C C . MET A 1 71 ? 9.846 0.810 -10.062 1.00 71.38 71 MET A C 1
ATOM 541 O O . MET A 1 71 ? 9.870 1.157 -11.244 1.00 71.38 71 MET A O 1
ATOM 545 N N . ALA A 1 72 ? 10.117 1.674 -9.082 1.00 75.38 72 ALA A N 1
ATOM 546 C CA . ALA A 1 72 ? 10.576 3.033 -9.352 1.00 75.38 72 ALA A CA 1
ATOM 547 C C . ALA A 1 72 ? 12.045 3.057 -9.801 1.00 75.38 72 ALA A C 1
ATOM 549 O O . ALA A 1 72 ? 12.406 3.876 -10.651 1.00 75.38 72 ALA A O 1
ATOM 550 N N . ILE A 1 73 ? 12.863 2.157 -9.246 1.00 78.81 73 ILE A N 1
ATOM 551 C CA . ILE A 1 73 ? 14.300 2.053 -9.520 1.00 78.81 73 ILE A CA 1
ATOM 552 C C . ILE A 1 73 ? 14.563 1.303 -10.825 1.00 78.81 73 ILE A C 1
ATOM 554 O O . ILE A 1 73 ? 15.387 1.765 -11.610 1.00 78.81 73 ILE A O 1
ATOM 558 N N . ASP A 1 74 ? 13.877 0.186 -11.074 1.00 75.19 74 ASP A N 1
ATOM 559 C CA . ASP A 1 74 ? 14.100 -0.641 -12.259 1.00 75.19 74 ASP A CA 1
ATOM 560 C C . ASP A 1 74 ? 13.136 -0.257 -13.403 1.00 75.19 74 ASP A C 1
ATOM 562 O O . ASP A 1 74 ? 11.931 -0.527 -13.339 1.00 75.19 74 ASP A O 1
ATOM 566 N N . PRO A 1 75 ? 13.631 0.374 -14.486 1.00 65.88 75 PRO A N 1
ATOM 567 C CA . PRO A 1 75 ? 12.796 0.791 -15.604 1.00 65.88 75 PRO A CA 1
ATOM 568 C C . PRO A 1 75 ? 12.307 -0.355 -16.484 1.00 65.88 75 PRO A C 1
ATOM 570 O O . PRO A 1 75 ? 11.339 -0.160 -17.220 1.00 65.88 75 PRO A O 1
ATOM 573 N N . SER A 1 76 ? 12.960 -1.519 -16.426 1.00 67.00 76 SER A N 1
ATOM 574 C CA . SER A 1 76 ? 12.630 -2.684 -17.257 1.00 67.00 76 SER A CA 1
ATOM 575 C C . SER A 1 76 ? 11.314 -3.345 -16.847 1.00 67.00 76 SER A C 1
ATOM 577 O O . SER A 1 76 ? 10.662 -4.003 -17.655 1.00 67.00 76 SER A O 1
ATOM 579 N N . ILE A 1 77 ? 10.888 -3.093 -15.611 1.00 66.69 77 ILE A N 1
ATOM 580 C CA . ILE A 1 77 ? 9.687 -3.660 -15.011 1.00 66.69 77 ILE A CA 1
ATOM 581 C C . ILE A 1 77 ? 8.409 -3.062 -15.605 1.00 66.69 77 ILE A C 1
ATOM 583 O O . ILE A 1 77 ? 7.385 -3.740 -15.703 1.00 66.69 77 ILE A O 1
ATOM 587 N N . TRP A 1 78 ? 8.452 -1.786 -16.004 1.00 64.81 78 TRP A N 1
ATOM 588 C CA . TRP A 1 78 ? 7.268 -1.091 -16.501 1.00 64.81 78 TRP A CA 1
ATOM 589 C C . TRP A 1 78 ? 7.589 -0.090 -17.619 1.00 64.81 78 TRP A C 1
ATOM 591 O O . TRP A 1 78 ? 7.492 1.128 -17.428 1.00 64.81 78 TRP A O 1
ATOM 601 N N . PRO A 1 79 ? 7.981 -0.598 -18.800 1.00 66.38 79 PRO A N 1
ATOM 602 C CA . PRO A 1 79 ? 8.468 0.234 -19.897 1.00 66.38 79 PRO A CA 1
ATOM 603 C C . PRO A 1 79 ? 7.377 1.133 -20.498 1.00 66.38 79 PRO A C 1
ATOM 605 O O . PRO A 1 79 ? 7.683 2.202 -21.015 1.00 66.38 79 PRO A O 1
ATOM 608 N N . GLU A 1 80 ? 6.106 0.737 -20.386 1.00 70.00 80 GLU A N 1
ATOM 609 C CA . GLU A 1 80 ? 4.957 1.486 -20.913 1.00 70.00 80 GLU A CA 1
ATOM 610 C C . GLU A 1 80 ? 4.608 2.735 -20.086 1.00 70.00 80 GLU A C 1
ATOM 612 O O . GLU A 1 80 ? 3.971 3.657 -20.597 1.00 70.00 80 GLU A O 1
ATOM 617 N N . ILE A 1 81 ? 5.022 2.795 -18.811 1.00 66.69 81 ILE A N 1
ATOM 618 C CA . ILE A 1 81 ? 4.729 3.935 -17.936 1.00 66.69 81 ILE A CA 1
ATOM 619 C C . ILE A 1 81 ? 5.920 4.907 -17.911 1.00 66.69 81 ILE A C 1
ATOM 621 O O . ILE A 1 81 ? 7.048 4.507 -17.585 1.00 66.69 81 ILE A O 1
ATOM 625 N N . PRO A 1 82 ? 5.678 6.211 -18.165 1.00 73.00 82 PRO A N 1
ATOM 626 C CA . PRO A 1 82 ? 6.705 7.238 -18.058 1.00 73.00 82 PRO A CA 1
ATOM 627 C C . PRO A 1 82 ? 7.397 7.199 -16.696 1.00 73.00 82 PRO A C 1
ATOM 629 O O . PRO A 1 82 ? 6.750 6.969 -15.673 1.00 73.00 82 PRO A O 1
ATOM 632 N N . VAL A 1 83 ? 8.698 7.497 -16.658 1.00 72.69 83 VAL A N 1
ATOM 633 C CA . VAL A 1 83 ? 9.494 7.510 -15.415 1.00 72.69 83 VAL A CA 1
ATOM 634 C C . VAL A 1 83 ? 8.781 8.301 -14.312 1.00 72.69 83 VAL A C 1
ATOM 636 O O . VAL A 1 83 ? 8.602 7.797 -13.207 1.00 72.69 83 VAL A O 1
ATOM 639 N N . TRP A 1 84 ? 8.257 9.489 -14.625 1.00 72.69 84 TRP A N 1
ATOM 640 C CA . TRP A 1 84 ? 7.533 10.315 -13.655 1.00 72.69 84 TRP A CA 1
ATOM 641 C C . TRP A 1 84 ? 6.292 9.622 -13.068 1.00 72.69 84 TRP A C 1
ATOM 643 O O . TRP A 1 84 ? 6.001 9.801 -11.890 1.00 72.69 84 TRP A O 1
ATOM 653 N N . GLY A 1 85 ? 5.585 8.794 -13.843 1.00 71.69 85 GLY A N 1
ATOM 654 C CA . GLY A 1 85 ? 4.397 8.064 -13.393 1.00 71.69 85 GLY A CA 1
ATOM 655 C C . GLY A 1 85 ? 4.730 6.945 -12.405 1.00 71.69 85 GLY A C 1
ATOM 656 O O . GLY A 1 85 ? 3.934 6.646 -11.514 1.00 71.69 85 GLY A O 1
ATOM 657 N N . ARG A 1 86 ? 5.932 6.364 -12.508 1.00 71.00 86 ARG A N 1
ATOM 658 C CA . ARG A 1 86 ? 6.457 5.395 -11.533 1.00 71.00 86 ARG A CA 1
ATOM 659 C C . ARG A 1 86 ? 6.812 6.080 -10.219 1.00 71.00 86 ARG A C 1
ATOM 661 O O . ARG A 1 86 ? 6.371 5.644 -9.158 1.00 71.00 86 ARG A O 1
ATOM 668 N N . TRP A 1 87 ? 7.509 7.211 -10.298 1.00 75.06 87 TRP A N 1
ATOM 669 C CA . TRP A 1 87 ? 7.872 8.005 -9.123 1.00 75.06 87 TRP A CA 1
ATOM 670 C C . TRP A 1 87 ? 6.664 8.654 -8.445 1.00 75.06 87 TRP A C 1
ATOM 672 O O . TRP A 1 87 ? 6.651 8.730 -7.223 1.00 75.06 87 TRP A O 1
ATOM 682 N N . ALA A 1 88 ? 5.618 9.035 -9.189 1.00 77.38 88 ALA A N 1
ATOM 683 C CA . ALA A 1 88 ? 4.380 9.616 -8.655 1.00 77.38 88 ALA A CA 1
ATOM 684 C C . ALA A 1 88 ? 3.589 8.667 -7.733 1.00 77.38 88 ALA A C 1
ATOM 686 O O . ALA A 1 88 ? 2.782 9.116 -6.915 1.00 77.38 88 ALA A O 1
ATOM 687 N N . ARG A 1 89 ? 3.840 7.355 -7.805 1.00 74.50 89 ARG A N 1
ATOM 688 C CA . ARG A 1 89 ? 3.198 6.366 -6.927 1.00 74.50 89 ARG A CA 1
ATOM 689 C C . ARG A 1 89 ? 3.697 6.441 -5.493 1.00 74.50 89 ARG A C 1
ATOM 691 O O . ARG A 1 89 ? 2.904 6.240 -4.582 1.00 74.50 89 ARG A O 1
ATOM 698 N N . LEU A 1 90 ? 4.968 6.777 -5.285 1.00 79.44 90 LEU A N 1
ATOM 699 C CA . LEU A 1 90 ? 5.559 6.914 -3.953 1.00 79.44 90 LEU A CA 1
ATOM 700 C C . LEU A 1 90 ? 4.903 8.040 -3.124 1.00 79.44 90 LEU A C 1
ATOM 702 O O . LEU A 1 90 ? 4.462 7.759 -2.007 1.00 79.44 90 LEU A O 1
ATOM 706 N N . PRO A 1 91 ? 4.742 9.283 -3.629 1.00 82.88 91 PRO A N 1
ATOM 707 C CA . PRO A 1 91 ? 4.022 10.319 -2.902 1.00 82.88 91 PRO A CA 1
ATOM 708 C C . PRO A 1 91 ? 2.534 9.988 -2.759 1.00 82.88 91 PRO A C 1
ATOM 710 O O . PRO A 1 91 ? 1.967 10.253 -1.703 1.00 82.88 91 PRO A O 1
ATOM 713 N N . LEU A 1 92 ? 1.897 9.345 -3.748 1.00 79.31 92 LEU A N 1
ATOM 714 C CA . LEU A 1 92 ? 0.514 8.877 -3.595 1.00 79.31 92 LEU A CA 1
ATOM 715 C C . LEU A 1 92 ? 0.382 7.852 -2.458 1.00 79.31 92 LEU A C 1
ATOM 717 O O . LEU A 1 92 ? -0.546 7.927 -1.655 1.00 79.31 92 LEU A O 1
ATOM 721 N N . GLN A 1 93 ? 1.326 6.920 -2.352 1.00 80.62 93 GLN A N 1
ATOM 722 C CA . GLN A 1 93 ? 1.375 5.940 -1.273 1.00 80.62 93 GLN A CA 1
ATOM 723 C C . GLN A 1 93 ? 1.585 6.618 0.085 1.00 80.62 93 GLN A C 1
ATOM 725 O O . GLN A 1 93 ? 0.891 6.282 1.042 1.00 80.62 93 GLN A O 1
ATOM 730 N N . ALA A 1 94 ? 2.458 7.626 0.165 1.00 81.75 94 ALA A N 1
ATOM 731 C CA . ALA A 1 94 ? 2.625 8.433 1.371 1.00 81.75 94 ALA A CA 1
ATOM 732 C C . ALA A 1 94 ? 1.326 9.166 1.756 1.00 81.75 94 ALA A C 1
ATOM 734 O O . ALA A 1 94 ? 0.931 9.147 2.922 1.00 81.75 94 ALA A O 1
ATOM 735 N N . LEU A 1 95 ? 0.606 9.738 0.785 1.00 83.56 95 LEU A N 1
ATOM 736 C CA . LEU A 1 95 ? -0.704 10.353 1.018 1.00 83.56 95 LEU A CA 1
ATOM 737 C C . LEU A 1 95 ? -1.728 9.338 1.539 1.00 83.56 95 LEU A C 1
ATOM 739 O O . LEU A 1 95 ? -2.491 9.659 2.450 1.00 83.56 95 LEU A O 1
ATOM 743 N N . LEU A 1 96 ? -1.725 8.108 1.017 1.00 79.94 96 LEU A N 1
ATOM 744 C CA . LEU A 1 96 ? -2.588 7.029 1.504 1.00 79.94 96 LEU A CA 1
ATOM 745 C C . LEU A 1 96 ? -2.231 6.598 2.931 1.00 79.94 96 LEU A C 1
ATOM 747 O O . LEU A 1 96 ? -3.143 6.362 3.722 1.00 79.94 96 LEU A O 1
ATOM 751 N N . ILE A 1 97 ? -0.943 6.550 3.287 1.00 81.12 97 ILE A N 1
ATOM 752 C CA . ILE A 1 97 ? -0.489 6.276 4.662 1.00 81.12 97 ILE A CA 1
ATOM 753 C C . ILE A 1 97 ? -0.964 7.388 5.601 1.00 81.12 97 ILE A C 1
ATOM 755 O O . ILE A 1 97 ? -1.536 7.103 6.652 1.00 81.12 97 ILE A O 1
ATOM 759 N N . VAL A 1 98 ? -0.794 8.656 5.213 1.00 83.44 98 VAL A N 1
ATOM 760 C CA . VAL A 1 98 ? -1.267 9.807 5.999 1.00 83.44 98 VAL A CA 1
ATOM 761 C C . VAL A 1 98 ? -2.788 9.779 6.141 1.00 83.44 98 VAL A C 1
ATOM 763 O O . VAL A 1 98 ? -3.307 10.025 7.229 1.00 83.44 98 VAL A O 1
ATOM 766 N N . TRP A 1 99 ? -3.516 9.451 5.074 1.00 83.19 99 TRP A N 1
ATOM 767 C CA . TRP A 1 99 ? -4.967 9.300 5.115 1.00 83.19 99 TRP A CA 1
ATOM 768 C C . TRP A 1 99 ? -5.385 8.170 6.063 1.00 83.19 99 TRP A C 1
ATOM 770 O O . TRP A 1 99 ? -6.233 8.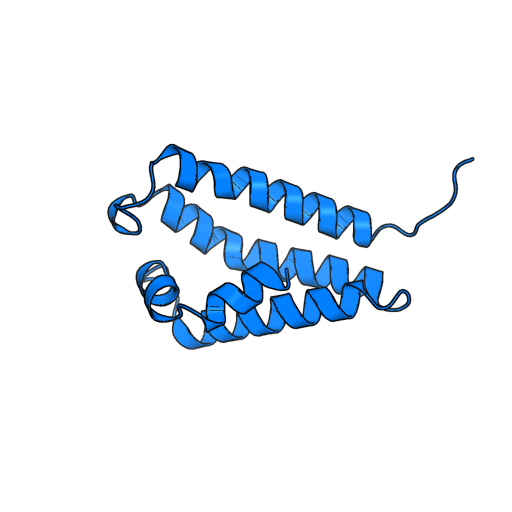389 6.928 1.00 83.19 99 TRP A O 1
ATOM 780 N N . ALA A 1 100 ? -4.748 7.001 5.971 1.00 80.12 100 ALA A N 1
ATOM 781 C CA . ALA A 1 100 ? -5.002 5.874 6.862 1.00 80.12 100 ALA A CA 1
ATOM 782 C C . ALA A 1 100 ? -4.696 6.235 8.324 1.00 80.12 100 ALA A C 1
ATOM 784 O O . ALA A 1 100 ? -5.496 5.937 9.207 1.00 80.12 100 ALA A O 1
ATOM 785 N N . TRP A 1 101 ? -3.612 6.974 8.578 1.00 81.19 101 TRP A N 1
ATOM 786 C CA . TRP A 1 101 ? -3.287 7.516 9.899 1.00 81.19 101 TRP A CA 1
ATOM 787 C C . TRP A 1 101 ? -4.336 8.513 10.397 1.00 81.19 101 TRP A C 1
ATOM 789 O O . TRP A 1 101 ? -4.736 8.479 11.554 1.00 81.19 101 TRP A O 1
ATOM 799 N N . ARG A 1 102 ? -4.861 9.388 9.538 1.00 81.94 102 ARG A N 1
ATOM 800 C CA . ARG A 1 102 ? -5.965 10.281 9.930 1.00 81.94 102 ARG A CA 1
ATOM 801 C C . ARG A 1 102 ? -7.232 9.508 10.282 1.00 81.94 102 ARG A C 1
ATOM 803 O O . ARG A 1 102 ? -7.958 9.917 11.180 1.00 81.94 102 ARG A O 1
ATOM 810 N N . VAL A 1 103 ? -7.485 8.387 9.610 1.00 77.88 103 VAL A N 1
ATOM 811 C CA . VAL A 1 103 ? -8.606 7.488 9.907 1.00 77.88 103 VAL A CA 1
ATOM 812 C C . VAL A 1 103 ? -8.441 6.796 11.271 1.00 77.88 103 VAL A C 1
ATOM 814 O O . VAL A 1 103 ? -9.450 6.510 11.919 1.00 77.88 103 VAL A O 1
ATOM 817 N N . THR A 1 104 ? -7.209 6.574 11.754 1.00 78.56 104 THR A N 1
ATOM 818 C CA . THR A 1 104 ? -6.961 6.039 13.109 1.00 78.56 104 THR A CA 1
ATOM 819 C C . THR A 1 104 ? -7.130 7.078 14.216 1.00 78.56 104 THR A C 1
ATOM 821 O O . THR A 1 104 ? -7.278 6.715 15.390 1.00 78.56 104 THR A O 1
ATOM 824 N N . GLN A 1 105 ? -7.138 8.368 13.888 1.00 75.81 105 GLN A N 1
ATOM 825 C CA . GLN A 1 105 ? -7.423 9.387 14.885 1.00 75.81 105 GLN A CA 1
ATOM 826 C C . GLN A 1 105 ? -8.925 9.374 15.208 1.00 75.81 105 GLN A C 1
ATOM 828 O O . GLN A 1 105 ? -9.761 9.397 14.299 1.00 75.81 105 GLN A O 1
ATOM 833 N N . PRO A 1 106 ? -9.308 9.314 16.498 1.00 59.50 106 PRO A N 1
ATOM 834 C CA . PRO A 1 106 ? -10.684 9.556 16.893 1.00 59.50 106 PRO A CA 1
ATOM 835 C C . PRO A 1 106 ? -11.094 10.905 16.314 1.00 59.50 106 PRO A C 1
ATOM 837 O O . PRO A 1 106 ? -10.323 11.860 16.396 1.00 59.50 106 PRO A O 1
ATOM 840 N N . ARG A 1 107 ? -12.309 11.017 15.769 1.00 57.56 107 ARG A N 1
ATOM 841 C CA . ARG A 1 107 ? -12.931 12.330 15.556 1.00 57.56 107 ARG A CA 1
ATOM 842 C C . ARG A 1 107 ? -13.246 12.937 16.932 1.00 57.56 107 ARG A C 1
ATOM 844 O O . ARG A 1 107 ? -14.397 12.976 17.350 1.00 57.56 107 ARG A O 1
ATOM 851 N N . GLY A 1 108 ? -12.205 13.313 17.670 1.00 53.59 108 GLY A N 1
ATOM 852 C CA . GLY A 1 108 ? -12.277 14.160 18.847 1.00 53.59 108 GLY A CA 1
ATOM 853 C C . GLY A 1 108 ? -12.522 15.578 18.359 1.00 53.59 108 GLY A C 1
ATOM 854 O O . GLY A 1 108 ? -11.784 16.082 17.518 1.00 53.59 108 GLY A O 1
ATOM 855 N N . ARG A 1 109 ? -13.641 16.135 18.809 1.00 48.06 109 ARG A N 1
ATOM 856 C CA . ARG A 1 109 ? -14.204 17.429 18.433 1.00 48.06 109 ARG A CA 1
ATOM 857 C C . ARG A 1 109 ? -13.186 18.570 18.501 1.00 48.06 109 ARG A C 1
ATOM 859 O O . ARG A 1 109 ? -12.352 18.610 19.397 1.00 48.06 109 ARG A O 1
ATOM 866 N N . SER A 1 110 ? -13.375 19.513 17.582 1.00 45.19 110 SER A N 1
ATOM 867 C CA . SER A 1 110 ? -13.107 20.940 17.766 1.00 45.19 110 SER A CA 1
ATOM 868 C C . SER A 1 110 ? -13.318 21.378 19.221 1.00 45.19 110 SER A C 1
ATOM 870 O O . SER A 1 110 ? -14.414 21.184 19.756 1.00 45.19 110 SER A O 1
ATOM 872 N N . SER A 1 111 ? -12.288 21.964 19.824 1.00 47.50 111 SER A N 1
ATOM 873 C CA . SER A 1 111 ? -12.424 22.908 20.936 1.00 47.50 111 SER A CA 1
ATOM 874 C C . SER A 1 111 ? -12.402 24.318 20.377 1.00 47.50 111 SER A C 1
ATOM 876 O O . SER A 1 111 ? -11.453 24.575 19.598 1.00 47.50 111 SER A O 1
#

Sequence (111 aa):
MVAAGVAHFVNPDFYLRIMPPWLPWHEALILLSGVCEVAAGVLVLTPRTRRAGGLFAIAVLLGVFPANVWMAIDPSIWPEIPVWGRWARLPLQALLIVWAWRVTQPRGRSS

pLDDT: mean 71.21, std 9.41, range [45.19, 83.56]